Protein AF-A0A4Q3WHP5-F1 (afdb_monomer)

Secondary structure (DSSP, 8-state):
----TT----HHHHTT--SS--S-EEEEETTEEEEEEEPPP-TT-----EEEEEE-TT--EEETTS-BSHHHHHHHHHHHHHHHHHHHHHHHT--SHHHHHHHHHHHHHHHHHHHHHHHHHHHHHHH-TT-HHHHHHHHHHHHHHHHHHTT-

Structure (mmCIF, N/CA/C/O backbone):
data_AF-A0A4Q3WHP5-F1
#
_entry.id   AF-A0A4Q3WHP5-F1
#
loop_
_atom_site.group_PDB
_atom_site.id
_atom_site.type_symbol
_atom_site.label_atom_id
_atom_site.label_alt_id
_atom_site.label_comp_id
_atom_site.label_asym_id
_atom_site.label_entity_id
_atom_site.label_seq_id
_atom_site.pdbx_PDB_ins_code
_atom_site.Cartn_x
_atom_site.Cartn_y
_atom_site.Cartn_z
_atom_site.occupancy
_atom_site.B_iso_or_equiv
_atom_site.auth_seq_id
_atom_site.auth_comp_id
_atom_site.auth_asym_id
_atom_site.auth_atom_id
_atom_site.pdbx_PDB_model_num
ATOM 1 N N . MET A 1 1 ? -9.208 -4.797 -15.046 1.00 76.00 1 MET A N 1
ATOM 2 C CA . MET A 1 1 ? -8.782 -3.53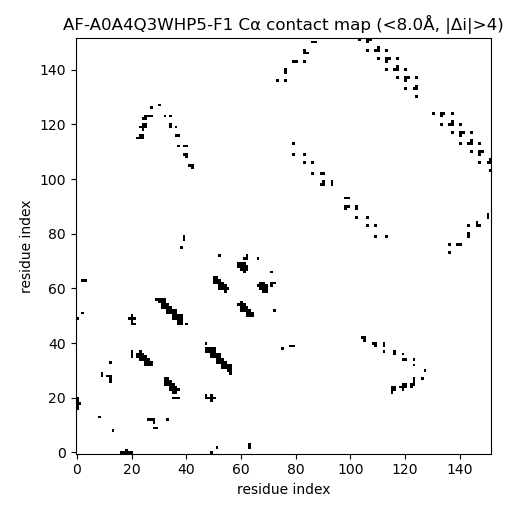1 -14.431 1.00 76.00 1 MET A CA 1
ATOM 3 C C . MET A 1 1 ? -8.509 -2.553 -15.555 1.00 76.00 1 MET A C 1
ATOM 5 O O . MET A 1 1 ? -8.009 -2.998 -16.579 1.00 76.00 1 MET A O 1
ATOM 9 N N . LYS A 1 2 ? -8.849 -1.268 -15.420 1.00 77.56 2 LYS A N 1
ATOM 10 C CA . LYS A 1 2 ? -8.539 -0.283 -16.467 1.00 77.56 2 LYS A CA 1
ATOM 11 C C . LYS A 1 2 ? -7.130 0.270 -16.242 1.00 77.56 2 LYS A C 1
ATOM 13 O O . LYS A 1 2 ? -6.899 0.941 -15.242 1.00 77.56 2 LYS A O 1
ATOM 18 N N . ILE A 1 3 ? -6.210 -0.048 -17.148 1.00 88.19 3 ILE A N 1
ATOM 19 C CA . ILE A 1 3 ? -4.894 0.594 -17.243 1.00 88.19 3 ILE A CA 1
ATOM 20 C C . ILE A 1 3 ? -5.028 1.822 -18.159 1.00 88.19 3 ILE A C 1
ATOM 22 O O . ILE A 1 3 ? -5.815 1.764 -19.110 1.00 88.19 3 ILE A O 1
ATOM 26 N N . PRO A 1 4 ? -4.321 2.936 -17.895 1.00 89.94 4 PRO A N 1
ATOM 27 C CA . PRO A 1 4 ? -4.348 4.092 -18.785 1.00 89.94 4 PRO A CA 1
ATOM 28 C C . PRO A 1 4 ? -3.928 3.734 -20.226 1.00 89.94 4 PRO A C 1
ATOM 30 O O . PRO A 1 4 ? -2.942 3.021 -20.404 1.00 89.94 4 PRO A O 1
ATOM 33 N N . PRO A 1 5 ? -4.612 4.257 -21.265 1.00 83.56 5 PRO A N 1
ATOM 34 C CA . PRO A 1 5 ? -4.389 3.873 -22.667 1.00 83.56 5 PRO A CA 1
ATOM 35 C C . PRO A 1 5 ? -3.016 4.268 -23.244 1.00 83.56 5 PRO A C 1
ATOM 37 O O . PRO A 1 5 ? -2.701 3.876 -24.358 1.00 83.56 5 PRO A O 1
ATOM 40 N N . GLY A 1 6 ? -2.200 5.029 -22.506 1.00 86.19 6 GLY A N 1
ATOM 41 C CA . GLY A 1 6 ? -0.834 5.407 -22.893 1.00 86.19 6 GLY A CA 1
ATOM 42 C C . GLY A 1 6 ? 0.271 4.609 -22.195 1.00 86.19 6 GLY A C 1
ATOM 43 O O . GLY A 1 6 ? 1.434 4.998 -22.266 1.00 86.19 6 GLY A O 1
ATOM 44 N N . TRP A 1 7 ? -0.066 3.553 -21.449 1.00 92.00 7 TRP A N 1
ATOM 45 C CA . TRP A 1 7 ? 0.941 2.700 -20.818 1.00 92.00 7 TRP A CA 1
ATOM 46 C C . TRP A 1 7 ? 1.378 1.592 -21.774 1.00 92.00 7 TRP A C 1
ATOM 48 O O . TRP A 1 7 ? 0.619 0.660 -22.032 1.00 92.00 7 TRP A O 1
ATOM 58 N N . ASP A 1 8 ? 2.613 1.693 -22.260 1.00 90.44 8 ASP A N 1
ATOM 59 C CA . ASP A 1 8 ? 3.250 0.679 -23.101 1.00 90.44 8 ASP A CA 1
ATOM 60 C C . ASP A 1 8 ? 3.836 -0.450 -22.239 1.00 90.44 8 ASP A C 1
ATOM 62 O O . ASP A 1 8 ? 5.029 -0.502 -21.944 1.00 90.44 8 ASP A O 1
ATOM 66 N N . LEU A 1 9 ? 2.946 -1.294 -21.712 1.00 91.94 9 LEU A N 1
ATOM 67 C CA . LEU A 1 9 ? 3.324 -2.372 -20.803 1.00 91.94 9 LEU A CA 1
ATOM 68 C C . LEU A 1 9 ? 3.952 -3.555 -21.559 1.00 91.94 9 LEU A C 1
ATOM 70 O O . LEU A 1 9 ? 3.393 -3.986 -22.571 1.00 91.94 9 LEU A O 1
ATOM 74 N N . PRO A 1 10 ? 5.004 -4.190 -21.006 1.00 92.69 10 PRO A N 1
ATOM 75 C CA . PRO A 1 10 ? 5.510 -5.466 -21.498 1.00 92.69 10 PRO A CA 1
ATOM 76 C C . PRO A 1 10 ? 4.403 -6.508 -21.705 1.00 92.69 10 PRO A C 1
ATOM 78 O O . PRO A 1 10 ? 3.482 -6.646 -20.890 1.00 92.69 10 PRO A O 1
ATOM 81 N N . VAL A 1 11 ? 4.531 -7.324 -22.757 1.00 90.38 11 VAL A N 1
ATOM 82 C CA . VAL A 1 11 ? 3.572 -8.400 -23.091 1.00 90.38 11 VAL A CA 1
ATOM 83 C C . VAL A 1 11 ? 3.378 -9.374 -21.916 1.00 90.38 11 VAL A C 1
ATOM 85 O O . VAL A 1 11 ? 2.271 -9.867 -21.667 1.00 90.38 11 VAL A O 1
ATOM 88 N N . ALA A 1 12 ? 4.438 -9.598 -21.134 1.00 92.19 12 ALA A N 1
ATOM 89 C CA . ALA A 1 12 ? 4.410 -10.405 -19.916 1.00 92.19 12 ALA A CA 1
ATOM 90 C C . ALA A 1 12 ? 3.442 -9.863 -18.842 1.00 92.19 12 ALA A C 1
ATOM 92 O O . ALA A 1 12 ? 2.882 -10.640 -18.069 1.00 92.19 12 ALA A O 1
ATOM 93 N N . PHE A 1 13 ? 3.204 -8.548 -18.796 1.00 93.00 13 PHE A N 1
ATOM 94 C CA . PHE A 1 13 ? 2.202 -7.943 -17.917 1.00 93.00 13 PHE A CA 1
ATOM 95 C C . PHE A 1 13 ? 0.813 -8.017 -18.536 1.00 93.00 13 PHE A C 1
ATOM 97 O O . PHE A 1 13 ? -0.125 -8.457 -17.871 1.00 93.00 13 PHE A O 1
ATOM 104 N N . ALA A 1 14 ? 0.682 -7.633 -19.810 1.00 87.50 14 ALA A N 1
ATOM 105 C CA . ALA A 1 14 ? -0.601 -7.585 -20.509 1.00 87.50 14 ALA A CA 1
ATOM 106 C C . ALA A 1 14 ? -1.329 -8.941 -20.483 1.00 87.50 14 ALA A C 1
ATOM 108 O O . ALA A 1 14 ? -2.514 -8.998 -20.164 1.00 87.50 14 ALA A O 1
ATOM 109 N N . SER A 1 15 ? -0.600 -10.040 -20.703 1.00 87.38 15 SER A N 1
ATOM 110 C CA . SER A 1 15 ? -1.131 -11.415 -20.651 1.00 87.38 15 SER A CA 1
ATOM 111 C C . SER A 1 15 ? -1.652 -11.845 -19.270 1.00 87.38 15 SER A C 1
ATOM 113 O O . SER A 1 15 ? -2.428 -12.794 -19.168 1.00 87.38 15 SER A O 1
ATOM 115 N N . ARG A 1 16 ? -1.258 -11.146 -18.198 1.00 89.00 16 ARG A N 1
ATOM 116 C CA . ARG A 1 16 ? -1.632 -11.438 -16.803 1.00 89.00 16 ARG A CA 1
ATOM 117 C C . ARG A 1 16 ? -2.637 -10.437 -16.230 1.00 89.00 16 ARG A C 1
ATOM 119 O O . ARG A 1 16 ? -3.042 -10.571 -15.069 1.00 89.00 16 ARG A O 1
ATOM 126 N N . LEU A 1 17 ? -3.028 -9.417 -16.995 1.00 88.94 17 LEU A N 1
ATOM 127 C CA . LEU A 1 17 ? -4.048 -8.453 -16.595 1.00 88.94 17 LEU A CA 1
ATOM 128 C C . LEU A 1 17 ? -5.443 -8.994 -16.930 1.00 88.94 17 LEU A C 1
ATOM 130 O O . LEU A 1 17 ? -5.746 -9.339 -18.065 1.00 88.94 17 LEU A O 1
ATOM 134 N N . GLY A 1 18 ? -6.305 -9.066 -15.914 1.00 83.69 18 GLY A N 1
ATOM 135 C CA . GLY A 1 18 ? -7.683 -9.541 -16.050 1.00 83.69 18 GLY A CA 1
ATOM 136 C C . GLY A 1 18 ? -8.711 -8.410 -16.140 1.00 83.69 18 GLY A C 1
ATOM 137 O O . GLY A 1 18 ? -8.389 -7.220 -16.080 1.00 83.69 18 GLY A O 1
ATOM 138 N N . GLN A 1 19 ? -9.995 -8.780 -16.199 1.00 82.88 19 GLN A N 1
ATOM 139 C CA . GLN A 1 19 ? -11.112 -7.824 -16.237 1.00 82.88 19 GLN A CA 1
ATOM 140 C C . GLN A 1 19 ? -11.291 -7.037 -14.924 1.00 82.88 19 GLN A C 1
ATOM 142 O O . GLN A 1 19 ? -11.705 -5.878 -14.958 1.00 82.88 19 GLN A O 1
ATOM 147 N N . SER A 1 20 ? -10.852 -7.576 -13.781 1.00 85.62 20 SER A N 1
ATOM 148 C CA . SER A 1 20 ? -10.807 -6.895 -12.473 1.00 85.62 20 SER A CA 1
ATOM 149 C C . SER A 1 20 ? -9.362 -6.694 -11.987 1.00 85.62 20 SER A C 1
ATOM 151 O O . SER A 1 20 ? -8.422 -7.077 -12.683 1.00 85.62 20 SER A O 1
ATOM 153 N N . ALA A 1 21 ? -9.162 -6.031 -10.842 1.00 85.19 21 ALA A N 1
ATOM 154 C CA . ALA A 1 21 ? -7.830 -5.874 -10.238 1.00 85.19 21 ALA A CA 1
ATOM 155 C C . ALA A 1 21 ? -7.249 -7.218 -9.751 1.00 85.19 21 ALA A C 1
ATOM 157 O O . ALA A 1 21 ? -6.046 -7.466 -9.839 1.00 85.19 21 ALA A O 1
ATOM 158 N N . GLY A 1 22 ? -8.116 -8.132 -9.303 1.00 90.50 22 GLY A N 1
ATOM 159 C CA . GLY A 1 22 ? -7.702 -9.400 -8.706 1.00 90.50 22 GLY A CA 1
ATOM 160 C C . GLY A 1 22 ? -7.018 -9.192 -7.353 1.00 90.50 22 GLY A C 1
ATOM 161 O O . GLY A 1 22 ? -7.428 -8.336 -6.569 1.00 90.50 22 GLY A O 1
ATOM 162 N N . LEU A 1 23 ? -6.003 -10.005 -7.062 1.00 93.00 23 LEU A N 1
ATOM 163 C CA . LEU A 1 23 ? -5.172 -9.872 -5.862 1.00 93.00 23 LEU A CA 1
ATOM 164 C C . LEU A 1 23 ? -4.156 -8.738 -6.012 1.00 93.00 23 LEU A C 1
ATOM 166 O O . LEU A 1 23 ? -3.717 -8.458 -7.135 1.00 93.00 23 LEU A O 1
ATOM 170 N N . GLN A 1 24 ? -3.766 -8.151 -4.876 1.00 96.81 24 GLN A N 1
ATOM 171 C CA . GLN A 1 24 ? -2.601 -7.274 -4.842 1.00 96.81 24 GLN A CA 1
ATOM 172 C C . GLN A 1 24 ? -1.358 -8.093 -5.183 1.00 96.81 24 GLN A C 1
ATOM 174 O O . GLN A 1 24 ? -1.208 -9.209 -4.686 1.00 96.81 24 GLN A O 1
ATOM 179 N N . ARG A 1 25 ? -0.520 -7.594 -6.089 1.00 97.19 25 ARG A N 1
ATOM 180 C CA . ARG A 1 25 ? 0.639 -8.342 -6.590 1.00 97.19 25 ARG A CA 1
ATOM 181 C C . ARG A 1 25 ? 1.670 -7.444 -7.251 1.00 97.19 25 ARG A C 1
ATOM 183 O O . ARG A 1 25 ? 1.323 -6.401 -7.803 1.00 97.19 25 ARG A O 1
ATOM 190 N N . ALA A 1 26 ? 2.902 -7.935 -7.277 1.00 98.00 26 ALA A N 1
ATOM 191 C CA . ALA A 1 26 ? 3.974 -7.437 -8.122 1.00 98.00 26 ALA A CA 1
ATOM 192 C C . ALA A 1 26 ? 4.134 -8.316 -9.368 1.00 98.00 26 ALA A C 1
ATOM 194 O O . ALA A 1 26 ? 3.958 -9.536 -9.326 1.00 98.00 26 ALA A O 1
ATOM 195 N N . MET A 1 27 ? 4.462 -7.691 -10.493 1.00 97.31 27 MET A N 1
ATOM 196 C CA . MET A 1 27 ? 4.868 -8.361 -11.723 1.00 97.31 27 MET A CA 1
ATOM 197 C C . MET A 1 27 ? 6.133 -7.681 -12.229 1.00 97.31 27 MET A C 1
ATOM 199 O O . MET A 1 27 ? 6.137 -6.468 -12.405 1.00 97.31 27 MET A O 1
ATOM 203 N N . VAL A 1 28 ? 7.187 -8.458 -12.463 1.00 97.12 28 VAL A N 1
ATOM 204 C CA . VAL A 1 28 ? 8.474 -7.961 -12.962 1.00 97.12 28 VAL A CA 1
ATOM 205 C C . VAL A 1 28 ? 8.774 -8.609 -14.305 1.00 97.12 28 VAL A C 1
ATOM 207 O O . VAL A 1 28 ? 8.559 -9.810 -14.473 1.00 97.12 28 VAL A O 1
ATOM 210 N N . ALA A 1 29 ? 9.199 -7.798 -15.266 1.00 96.00 29 ALA A N 1
ATOM 211 C CA . ALA A 1 29 ? 9.617 -8.218 -16.599 1.00 96.00 29 ALA A CA 1
ATOM 212 C C . ALA A 1 29 ? 10.516 -7.129 -17.191 1.00 96.00 29 ALA A C 1
ATOM 214 O O . ALA A 1 29 ? 10.219 -5.950 -17.022 1.00 96.00 29 ALA A O 1
ATOM 215 N N . ASP A 1 30 ? 11.601 -7.519 -17.861 1.00 92.88 30 ASP A N 1
ATOM 216 C CA . ASP A 1 30 ? 12.487 -6.606 -18.601 1.00 92.88 30 ASP A CA 1
ATOM 217 C C . ASP A 1 30 ? 12.988 -5.400 -17.774 1.00 92.88 30 ASP A C 1
ATOM 219 O O . ASP A 1 30 ? 13.038 -4.273 -18.255 1.00 92.88 30 ASP A O 1
ATOM 223 N N . GLY A 1 31 ? 13.303 -5.612 -16.488 1.00 92.69 31 GLY A N 1
ATOM 224 C CA . GLY A 1 31 ? 13.738 -4.549 -15.563 1.00 92.69 31 GLY A CA 1
ATOM 225 C C . GLY A 1 31 ? 12.628 -3.588 -15.106 1.00 92.69 31 GLY A C 1
ATOM 226 O O . GLY A 1 31 ? 12.872 -2.697 -14.293 1.00 92.69 31 GLY A O 1
ATOM 227 N N . GLN A 1 32 ? 11.401 -3.785 -15.587 1.00 96.94 32 GLN A N 1
ATOM 228 C CA . GLN A 1 32 ? 10.216 -3.022 -15.216 1.00 96.94 32 GLN A CA 1
ATOM 229 C C . GLN A 1 32 ? 9.433 -3.728 -14.108 1.00 96.94 32 GLN A C 1
ATOM 231 O O . G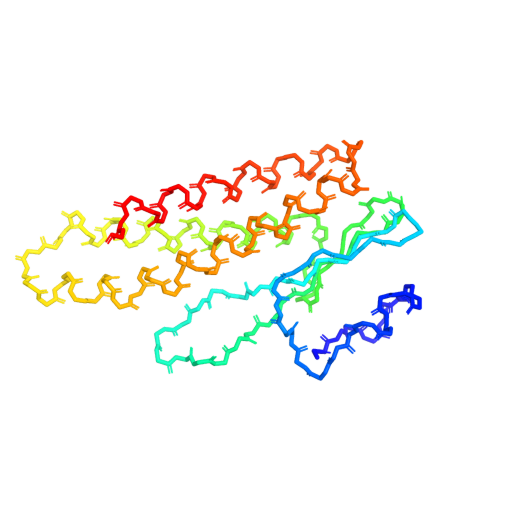LN A 1 32 ? 9.485 -4.952 -13.962 1.00 96.94 32 GLN A O 1
ATOM 236 N N . LEU A 1 33 ? 8.641 -2.962 -13.359 1.00 97.69 33 LEU A N 1
ATOM 237 C CA . LEU A 1 33 ? 7.775 -3.472 -12.296 1.00 97.69 33 LEU A CA 1
ATOM 238 C C . LEU A 1 33 ? 6.370 -2.896 -12.432 1.00 97.69 33 LEU A C 1
ATOM 240 O O . LEU A 1 33 ? 6.190 -1.684 -12.431 1.00 97.69 33 LEU A O 1
ATOM 244 N N . LEU A 1 34 ? 5.364 -3.763 -12.457 1.00 97.38 34 LEU A N 1
ATOM 245 C CA . LEU A 1 34 ? 3.960 -3.393 -12.334 1.00 97.38 34 LEU A CA 1
ATOM 246 C C . LEU A 1 34 ? 3.402 -3.901 -11.002 1.00 97.38 34 LEU A C 1
ATOM 248 O O . LEU A 1 34 ? 3.275 -5.106 -10.779 1.00 97.38 34 LEU A O 1
ATOM 252 N N . LEU A 1 35 ? 3.031 -2.970 -10.130 1.00 97.69 35 LEU A N 1
ATOM 253 C CA . LEU A 1 35 ? 2.280 -3.226 -8.909 1.00 97.69 35 LEU A CA 1
ATOM 254 C C . LEU A 1 35 ? 0.792 -3.046 -9.183 1.00 97.69 35 LEU A C 1
ATOM 256 O O . LEU A 1 35 ? 0.370 -2.011 -9.697 1.00 97.69 35 LEU A O 1
ATOM 260 N N . ILE A 1 36 ? -0.006 -4.028 -8.785 1.00 96.94 36 ILE A N 1
ATOM 261 C CA . ILE A 1 36 ? -1.455 -3.899 -8.660 1.00 96.94 36 ILE A CA 1
ATOM 262 C C . ILE A 1 36 ? -1.761 -3.898 -7.171 1.00 96.94 36 ILE A C 1
ATOM 264 O O . ILE A 1 36 ? -1.530 -4.906 -6.513 1.00 96.94 36 ILE A O 1
ATOM 268 N N . LEU A 1 37 ? -2.259 -2.783 -6.648 1.00 97.31 37 LEU A N 1
ATOM 269 C CA . LEU A 1 37 ? -2.595 -2.587 -5.236 1.00 97.31 37 LEU A CA 1
ATOM 270 C C . LEU A 1 37 ? -4.089 -2.279 -5.095 1.00 97.31 37 LEU A C 1
ATOM 272 O O . LEU A 1 37 ? -4.764 -2.006 -6.089 1.00 97.31 37 LEU A O 1
ATOM 276 N N . HIS A 1 38 ? -4.640 -2.351 -3.888 1.00 96.19 38 HIS A N 1
ATOM 277 C CA . HIS A 1 38 ? -6.040 -2.022 -3.614 1.00 96.19 38 HIS A CA 1
ATOM 278 C C . HIS A 1 38 ? -6.142 -0.661 -2.938 1.00 96.19 38 HIS A C 1
ATOM 280 O O . HIS A 1 38 ? -5.334 -0.326 -2.078 1.00 96.19 38 HIS A O 1
ATOM 286 N N . LYS A 1 39 ? -7.168 0.119 -3.286 1.00 95.06 39 LYS A N 1
ATOM 287 C CA . LYS A 1 39 ? -7.601 1.245 -2.450 1.00 95.06 39 LYS A CA 1
ATOM 288 C C . LYS A 1 39 ? -8.046 0.733 -1.079 1.00 95.06 39 LYS A C 1
ATOM 290 O O . LYS A 1 39 ? -8.356 -0.451 -0.932 1.00 95.06 39 LYS A O 1
ATOM 295 N N . LEU A 1 40 ? -8.120 1.650 -0.115 1.00 94.94 40 LEU A N 1
ATOM 296 C CA . LEU A 1 40 ? -8.660 1.357 1.207 1.00 94.94 40 LEU A CA 1
ATOM 297 C C . LEU A 1 40 ? -10.013 0.643 1.090 1.00 94.94 40 LEU A C 1
ATOM 299 O O . LEU A 1 40 ? -10.868 1.090 0.314 1.00 94.94 40 LEU A O 1
ATOM 303 N N . PRO A 1 41 ? -10.220 -0.447 1.844 1.00 92.75 41 PRO A N 1
ATOM 304 C CA . PRO A 1 41 ? -11.536 -1.045 1.943 1.00 92.75 41 PRO A CA 1
ATOM 305 C C . PRO A 1 41 ? -12.498 -0.043 2.584 1.00 92.75 41 PRO A C 1
ATOM 307 O O . PRO A 1 41 ? -12.126 0.704 3.488 1.00 92.75 41 PRO A O 1
ATOM 310 N N . GLN A 1 42 ? -13.740 -0.034 2.114 1.00 85.75 42 GLN A N 1
ATOM 311 C CA . GLN A 1 42 ? -14.804 0.787 2.683 1.00 85.75 42 GLN A CA 1
ATOM 312 C C . GLN A 1 42 ? -15.821 -0.116 3.374 1.00 85.75 42 GLN A C 1
ATOM 314 O O . GLN A 1 42 ? -16.135 -1.202 2.876 1.00 85.75 42 GLN A O 1
ATOM 319 N N . ALA A 1 43 ? -16.354 0.339 4.507 1.00 80.12 43 ALA A N 1
ATOM 320 C CA . ALA A 1 43 ? -17.413 -0.366 5.217 1.00 80.12 43 ALA A CA 1
ATOM 321 C C . ALA A 1 43 ? -18.603 -0.641 4.281 1.00 80.12 43 ALA A C 1
ATOM 323 O O . ALA A 1 43 ? -19.054 0.240 3.550 1.00 80.12 43 ALA A O 1
ATOM 324 N N . GLY A 1 44 ? -19.089 -1.883 4.274 1.00 77.81 44 GLY A N 1
ATOM 325 C CA . GLY A 1 44 ? -20.208 -2.306 3.425 1.00 77.81 44 GLY A CA 1
ATOM 326 C C . GLY A 1 44 ? -19.889 -2.457 1.930 1.00 77.81 44 GLY A C 1
ATOM 327 O O . GLY A 1 44 ? -20.750 -2.914 1.179 1.00 77.81 44 GLY A O 1
ATOM 328 N N . VAL A 1 45 ? -18.669 -2.143 1.477 1.00 83.25 45 VAL A N 1
ATOM 329 C CA . VAL A 1 45 ? -18.256 -2.299 0.074 1.00 83.25 45 VAL A CA 1
AT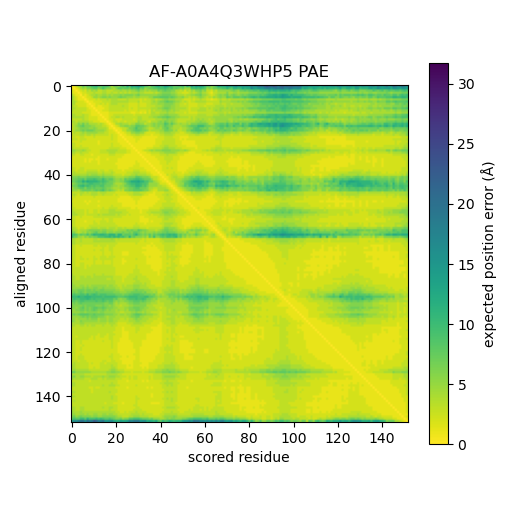OM 330 C C . VAL A 1 45 ? -17.423 -3.568 -0.085 1.00 83.25 45 VAL A C 1
ATOM 332 O O . VAL A 1 45 ? -16.313 -3.686 0.427 1.00 83.25 45 VAL A O 1
ATOM 335 N N . THR A 1 46 ? -17.945 -4.535 -0.841 1.00 76.25 46 THR A N 1
ATOM 336 C CA . THR A 1 46 ? -17.254 -5.808 -1.121 1.00 76.25 46 THR A CA 1
ATOM 337 C C . THR A 1 46 ? -16.345 -5.739 -2.350 1.00 76.25 46 THR A C 1
ATOM 339 O O . THR A 1 46 ? -15.454 -6.577 -2.524 1.00 76.25 46 THR A O 1
ATOM 342 N N . ALA A 1 47 ? -16.565 -4.748 -3.217 1.00 81.88 47 ALA A N 1
ATOM 343 C CA . ALA A 1 47 ? -15.798 -4.562 -4.435 1.00 81.88 47 ALA A CA 1
ATOM 344 C C . ALA A 1 47 ? -14.378 -4.074 -4.122 1.00 81.88 47 ALA A C 1
ATOM 346 O O . ALA A 1 47 ? -14.172 -3.096 -3.408 1.00 81.88 47 ALA A O 1
ATOM 347 N N . ARG A 1 48 ? -13.383 -4.747 -4.705 1.00 84.69 48 ARG A N 1
ATOM 348 C CA . ARG A 1 48 ? -11.974 -4.353 -4.602 1.00 84.69 48 ARG A CA 1
ATOM 349 C C . ARG A 1 48 ? -11.639 -3.382 -5.721 1.00 84.69 48 ARG A C 1
ATOM 351 O O . ARG A 1 48 ? -11.584 -3.773 -6.890 1.00 84.69 48 ARG A O 1
ATOM 358 N N . GLU A 1 49 ? -11.380 -2.134 -5.367 1.00 91.00 49 GLU A N 1
ATOM 359 C CA . GLU A 1 49 ? -10.884 -1.142 -6.314 1.00 91.00 49 GLU A CA 1
ATOM 360 C C . GLU A 1 49 ? -9.362 -1.205 -6.407 1.00 91.00 49 GLU A C 1
ATOM 362 O O . GLU A 1 49 ? -8.660 -0.986 -5.424 1.00 91.00 49 GLU A O 1
ATOM 367 N N . GLY A 1 50 ? -8.846 -1.507 -7.599 1.00 93.12 50 GLY A N 1
ATOM 368 C CA . GLY A 1 50 ? -7.408 -1.559 -7.840 1.00 93.12 50 GLY A CA 1
ATOM 369 C C . GLY A 1 50 ? -6.812 -0.212 -8.236 1.00 93.12 50 GLY A C 1
ATOM 370 O O . GLY A 1 50 ? -7.440 0.562 -8.959 1.00 93.12 50 GLY A O 1
ATOM 371 N N . VAL A 1 51 ? -5.559 0.005 -7.854 1.00 94.94 51 VAL A N 1
ATOM 372 C CA . VAL A 1 51 ? -4.672 1.056 -8.361 1.00 94.94 51 VAL A CA 1
ATOM 373 C C . VAL A 1 51 ? -3.409 0.389 -8.890 1.00 94.94 51 VAL A C 1
ATOM 375 O O . VAL A 1 51 ? -2.868 -0.506 -8.245 1.00 94.94 51 VAL A O 1
ATOM 378 N N . ALA A 1 52 ? -2.964 0.781 -10.082 1.00 95.94 52 ALA A N 1
ATOM 379 C CA . ALA A 1 52 ? -1.722 0.280 -10.653 1.00 95.94 52 ALA A CA 1
ATOM 380 C C . ALA A 1 52 ? -0.605 1.313 -10.506 1.00 95.94 52 ALA A C 1
ATOM 382 O O . ALA A 1 52 ? -0.824 2.502 -10.752 1.00 95.94 52 ALA A O 1
ATOM 383 N N . PHE A 1 53 ? 0.589 0.838 -10.164 1.00 97.25 53 PHE A N 1
ATOM 384 C CA . PHE A 1 53 ? 1.822 1.614 -10.180 1.00 97.25 53 PHE A CA 1
ATOM 385 C C . PHE A 1 53 ? 2.835 0.903 -11.062 1.00 97.25 53 PHE A C 1
ATOM 387 O O . PHE A 1 53 ? 3.081 -0.287 -10.884 1.00 97.25 53 PHE A O 1
ATOM 394 N N . TRP A 1 54 ? 3.400 1.617 -12.023 1.00 96.81 54 TRP A N 1
ATOM 395 C CA . TRP A 1 54 ? 4.343 1.066 -12.982 1.00 96.81 54 TRP A CA 1
ATOM 396 C C . TRP A 1 54 ? 5.667 1.800 -12.874 1.00 96.81 54 TRP A C 1
ATOM 398 O O . TRP A 1 54 ? 5.716 3.017 -13.044 1.00 96.81 54 TRP A O 1
ATOM 408 N N . ARG A 1 55 ? 6.722 1.051 -12.575 1.00 96.94 55 ARG A N 1
ATOM 409 C CA . ARG A 1 55 ? 8.104 1.500 -12.637 1.00 96.94 55 ARG A CA 1
ATOM 410 C C . ARG A 1 55 ? 8.701 1.045 -13.963 1.00 96.94 55 ARG A C 1
ATOM 412 O O . ARG A 1 55 ? 8.717 -0.156 -14.247 1.00 96.94 55 ARG A O 1
ATOM 419 N N . LEU A 1 56 ? 9.196 1.993 -14.744 1.00 95.62 56 LEU A N 1
ATOM 420 C CA . LEU A 1 56 ? 9.942 1.726 -15.968 1.00 95.62 56 LEU A CA 1
ATOM 421 C C . LEU A 1 56 ? 11.345 1.196 -15.631 1.00 95.62 56 LEU A C 1
ATOM 423 O O . LEU A 1 56 ? 11.816 1.291 -14.494 1.00 95.62 56 LEU A O 1
ATOM 427 N N . ASP A 1 57 ? 12.030 0.660 -16.631 1.00 94.44 57 ASP A N 1
ATOM 428 C CA . ASP A 1 57 ? 13.436 0.249 -16.550 1.00 94.44 57 ASP A CA 1
ATOM 429 C C . ASP A 1 57 ? 14.362 1.433 -16.214 1.00 94.44 57 ASP A C 1
ATOM 431 O O . ASP A 1 57 ? 15.323 1.283 -15.462 1.00 94.44 57 ASP A O 1
ATOM 435 N N . THR A 1 58 ? 13.993 2.638 -16.655 1.00 94.31 58 THR A N 1
ATOM 436 C CA . THR A 1 58 ? 14.632 3.915 -16.299 1.00 94.31 58 THR A CA 1
ATOM 437 C C . THR A 1 58 ? 14.475 4.305 -14.825 1.00 94.31 58 THR A C 1
ATOM 439 O O . THR A 1 58 ? 15.149 5.222 -14.360 1.00 94.31 58 THR A O 1
ATOM 442 N N . GLY A 1 59 ? 13.575 3.649 -14.084 1.00 93.88 59 GLY A N 1
ATOM 443 C CA . GLY A 1 59 ? 13.214 4.001 -12.709 1.00 93.88 59 GLY A CA 1
ATOM 444 C C . GLY A 1 59 ? 12.116 5.056 -12.574 1.00 93.88 59 GLY A C 1
ATOM 445 O O . GLY A 1 59 ? 11.716 5.377 -11.456 1.00 93.88 59 GLY A O 1
ATOM 446 N N . GLU A 1 60 ? 11.580 5.569 -13.684 1.00 95.25 60 GLU A N 1
ATOM 447 C CA . GLU A 1 60 ? 10.405 6.442 -13.656 1.00 95.25 60 GLU A CA 1
ATOM 448 C C . GLU A 1 60 ? 9.179 5.681 -13.130 1.00 95.25 60 GLU A C 1
ATOM 450 O O . GLU A 1 60 ? 8.895 4.566 -13.564 1.00 95.25 60 GLU A O 1
ATOM 455 N N . TRP A 1 61 ? 8.421 6.307 -12.228 1.00 96.25 61 TRP A N 1
ATOM 456 C CA . TRP A 1 61 ? 7.183 5.761 -11.675 1.00 96.25 61 TRP A CA 1
ATOM 457 C C . TRP A 1 61 ? 5.946 6.449 -12.257 1.00 96.25 61 TRP A C 1
ATOM 459 O O . TRP A 1 61 ? 5.864 7.677 -12.326 1.00 96.25 61 TRP A O 1
ATOM 469 N N . ARG A 1 62 ? 4.933 5.650 -12.587 1.00 95.69 62 ARG A N 1
ATOM 470 C CA . ARG A 1 62 ? 3.620 6.089 -13.072 1.00 95.69 62 ARG A CA 1
ATOM 471 C C . ARG A 1 62 ? 2.517 5.482 -12.220 1.00 95.69 62 ARG A C 1
ATOM 473 O O . ARG A 1 62 ? 2.628 4.334 -11.799 1.00 95.69 62 ARG A O 1
ATOM 480 N N . ALA A 1 63 ? 1.428 6.217 -12.010 1.00 95.75 63 ALA A N 1
ATOM 481 C CA . ALA A 1 63 ? 0.248 5.718 -11.307 1.00 95.75 63 ALA A CA 1
ATOM 482 C C . ALA A 1 63 ? -1.004 5.782 -12.189 1.00 95.75 63 ALA A C 1
ATOM 484 O O . ALA A 1 63 ? -1.218 6.743 -12.930 1.00 95.75 63 ALA A O 1
ATOM 485 N N . SER A 1 64 ? -1.880 4.781 -12.083 1.00 93.75 64 SER A N 1
ATOM 486 C CA . SER A 1 64 ? -3.138 4.745 -12.843 1.00 93.75 64 SER A CA 1
ATOM 487 C C . SER A 1 64 ? -4.146 5.811 -12.405 1.00 93.75 64 SER A C 1
ATOM 489 O O . SER A 1 64 ? -5.156 6.007 -13.072 1.00 93.75 64 SER A O 1
ATOM 491 N N . THR A 1 65 ? -3.894 6.486 -11.282 1.00 89.69 65 THR A N 1
ATOM 492 C CA . THR A 1 65 ? -4.674 7.634 -10.797 1.00 89.69 65 THR A CA 1
ATOM 493 C C . THR A 1 65 ? -4.370 8.931 -11.548 1.00 89.69 65 THR A C 1
ATOM 495 O O . THR A 1 65 ? -5.056 9.921 -11.324 1.00 89.69 65 THR A O 1
ATOM 498 N N . GLY A 1 66 ? -3.343 8.951 -12.407 1.00 84.94 66 GLY A N 1
ATOM 499 C CA . GLY A 1 66 ? -2.845 10.167 -13.059 1.00 84.94 66 GLY A CA 1
ATOM 500 C C . GLY A 1 66 ? -1.868 10.975 -12.198 1.00 84.94 66 GLY A C 1
ATOM 501 O O . GLY A 1 66 ? -1.266 11.922 -12.693 1.00 84.94 66 GLY A O 1
ATOM 502 N N . ALA A 1 67 ? -1.668 10.590 -10.933 1.00 87.56 67 ALA A N 1
ATOM 503 C CA . ALA A 1 67 ? -0.606 11.143 -10.103 1.00 87.56 67 ALA A CA 1
ATOM 504 C C . ALA A 1 67 ? 0.776 10.694 -10.615 1.00 87.56 67 ALA A C 1
ATOM 506 O O . ALA A 1 67 ? 0.928 9.614 -11.192 1.00 87.56 67 ALA A O 1
ATOM 507 N N . ILE A 1 68 ? 1.784 11.542 -10.410 1.00 84.69 68 ILE A N 1
ATOM 508 C CA . ILE A 1 68 ? 3.102 11.397 -11.036 1.00 84.69 68 ILE A CA 1
ATOM 509 C C . ILE A 1 68 ? 4.125 10.888 -10.018 1.00 84.69 68 ILE A C 1
ATOM 511 O O . ILE A 1 68 ? 4.185 11.368 -8.884 1.00 84.69 68 ILE A O 1
ATOM 515 N N . GLY A 1 69 ? 4.972 9.956 -10.460 1.00 89.19 69 GLY A N 1
ATOM 516 C CA . GLY A 1 69 ? 6.166 9.544 -9.736 1.00 89.19 69 GLY A CA 1
ATOM 517 C C . GLY A 1 69 ? 5.909 8.662 -8.516 1.00 89.19 69 GLY A C 1
ATOM 518 O O . GLY A 1 69 ? 4.790 8.246 -8.211 1.00 89.19 69 GLY A O 1
ATOM 519 N N . LEU A 1 70 ? 6.997 8.405 -7.788 1.00 94.19 70 LEU A N 1
ATOM 520 C CA . LEU A 1 70 ? 7.014 7.607 -6.561 1.00 94.19 70 LEU A CA 1
ATOM 521 C C . LEU A 1 70 ? 6.138 8.221 -5.455 1.00 94.19 70 LEU A C 1
ATOM 523 O O . LEU A 1 70 ? 5.597 7.505 -4.615 1.00 94.19 70 LEU A O 1
ATOM 527 N N . THR A 1 71 ? 5.940 9.542 -5.481 1.00 94.44 71 THR A N 1
ATOM 528 C CA . THR A 1 71 ? 5.077 10.274 -4.544 1.00 94.44 71 THR A CA 1
ATOM 529 C C . THR A 1 71 ? 3.644 9.750 -4.548 1.00 94.44 71 THR A C 1
ATOM 531 O O . THR A 1 71 ? 3.023 9.680 -3.493 1.00 94.44 71 THR A O 1
ATOM 534 N N . ALA A 1 72 ? 3.121 9.327 -5.703 1.00 95.81 72 ALA A N 1
ATOM 535 C CA . ALA A 1 72 ? 1.783 8.749 -5.790 1.00 95.81 72 ALA A CA 1
ATOM 536 C C . ALA A 1 72 ? 1.666 7.433 -5.003 1.00 95.81 72 ALA A C 1
ATOM 538 O O . ALA A 1 72 ? 0.650 7.189 -4.353 1.00 95.81 72 ALA A O 1
ATOM 539 N N . LEU A 1 73 ? 2.706 6.595 -5.057 1.00 96.94 73 LEU A N 1
ATOM 540 C CA . LEU A 1 73 ? 2.761 5.334 -4.322 1.00 96.94 73 LEU A CA 1
ATOM 541 C C . LEU A 1 73 ? 2.943 5.584 -2.821 1.00 96.94 73 LEU A C 1
ATOM 543 O O . LEU A 1 73 ? 2.234 4.989 -2.020 1.00 96.94 73 LEU A O 1
ATOM 547 N N . ARG A 1 74 ? 3.799 6.534 -2.431 1.00 97.19 74 ARG A N 1
ATOM 548 C CA . ARG A 1 74 ? 3.936 6.943 -1.022 1.00 97.19 74 ARG A CA 1
ATOM 549 C C . ARG A 1 74 ? 2.628 7.480 -0.444 1.00 97.19 74 ARG A C 1
ATOM 551 O O . ARG A 1 74 ? 2.183 6.998 0.585 1.00 97.19 74 ARG A O 1
ATOM 558 N N . ALA A 1 75 ? 1.945 8.372 -1.162 1.00 97.06 75 ALA A N 1
ATOM 559 C CA . ALA A 1 75 ? 0.637 8.881 -0.747 1.00 97.06 75 ALA A CA 1
ATOM 560 C C . ALA A 1 75 ? -0.417 7.765 -0.609 1.00 97.06 75 ALA A C 1
ATOM 562 O O . ALA A 1 75 ? -1.338 7.861 0.203 1.00 97.06 75 ALA A O 1
ATOM 563 N N . HIS A 1 76 ? -0.290 6.695 -1.398 1.00 97.81 76 HIS A N 1
ATOM 564 C CA . HIS A 1 76 ? -1.135 5.518 -1.261 1.00 97.81 76 HIS A CA 1
ATOM 565 C C . HIS A 1 76 ? -0.847 4.760 0.043 1.00 97.81 76 HIS A C 1
ATOM 567 O O . HIS A 1 76 ? -1.795 4.455 0.763 1.00 97.81 76 HIS A O 1
ATOM 573 N N . LEU A 1 77 ? 0.419 4.525 0.396 1.00 98.12 77 LEU A N 1
ATOM 574 C CA . LEU A 1 77 ? 0.797 3.931 1.687 1.00 98.12 77 LEU A CA 1
ATOM 575 C C . LEU A 1 77 ? 0.372 4.828 2.861 1.00 98.12 77 LEU A C 1
ATOM 577 O O . LEU A 1 77 ? -0.245 4.342 3.806 1.00 98.12 77 LEU A O 1
ATOM 581 N N . ASP A 1 78 ? 0.569 6.143 2.750 1.00 98.06 78 ASP A N 1
ATOM 582 C CA . ASP A 1 78 ? 0.120 7.117 3.752 1.00 98.06 78 ASP A CA 1
ATOM 583 C C . ASP A 1 78 ? -1.390 7.042 3.996 1.00 98.06 78 ASP A C 1
ATOM 585 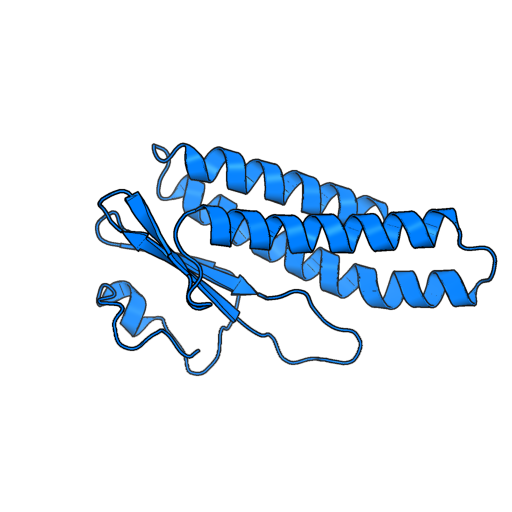O O . ASP A 1 78 ? -1.851 7.276 5.111 1.00 98.06 78 ASP A O 1
ATOM 589 N N . SER A 1 79 ? -2.188 6.721 2.970 1.00 97.88 79 SER A N 1
ATOM 590 C CA . SER A 1 79 ? -3.635 6.550 3.145 1.00 97.88 79 SER A CA 1
ATOM 591 C C . SER A 1 79 ? -3.975 5.347 4.029 1.00 97.88 79 SER A C 1
ATOM 593 O O . SER A 1 79 ? -4.882 5.439 4.852 1.00 97.88 79 SER A O 1
ATOM 595 N N . TYR A 1 80 ? -3.210 4.256 3.923 1.00 98.31 80 TYR A N 1
ATOM 596 C CA . TYR A 1 80 ? -3.321 3.104 4.820 1.00 98.31 80 TYR A CA 1
ATOM 597 C C . TYR A 1 80 ? -2.864 3.450 6.233 1.00 98.31 80 TYR A C 1
ATOM 599 O O . TYR A 1 80 ? -3.604 3.185 7.177 1.00 98.31 80 TYR A O 1
ATOM 607 N N . ALA A 1 81 ? -1.705 4.097 6.380 1.00 98.25 81 ALA A N 1
ATOM 608 C CA . ALA A 1 81 ? -1.199 4.517 7.685 1.00 98.25 81 ALA A CA 1
ATOM 609 C C . ALA A 1 81 ? -2.198 5.429 8.419 1.00 98.25 81 ALA A C 1
ATOM 611 O O . ALA A 1 81 ? -2.509 5.202 9.585 1.00 98.25 81 ALA A O 1
ATOM 612 N N . LYS A 1 82 ? -2.776 6.414 7.717 1.00 98.31 82 LYS A N 1
ATOM 613 C CA . LYS A 1 82 ? -3.811 7.301 8.270 1.00 98.31 82 LYS A CA 1
ATOM 614 C C . LYS A 1 82 ? -5.069 6.544 8.676 1.00 98.31 82 LYS A C 1
ATOM 616 O O . LYS A 1 82 ? -5.583 6.789 9.759 1.00 98.31 82 LYS A O 1
ATOM 621 N N . ALA A 1 83 ? -5.545 5.615 7.847 1.00 97.00 83 ALA A N 1
ATOM 622 C CA . ALA A 1 83 ? -6.729 4.821 8.170 1.00 97.00 83 ALA A CA 1
ATOM 623 C C . ALA A 1 83 ? -6.529 3.971 9.437 1.00 97.00 83 ALA A C 1
ATOM 625 O O . ALA A 1 83 ? -7.445 3.867 10.250 1.00 97.00 83 ALA A O 1
ATOM 626 N N . VAL A 1 84 ? -5.333 3.400 9.630 1.00 96.88 84 VAL A N 1
ATOM 627 C CA . VAL A 1 84 ? -4.989 2.669 10.859 1.00 96.88 84 VAL A CA 1
ATOM 628 C C . VAL A 1 84 ? -4.941 3.624 12.054 1.00 96.88 84 VAL A C 1
ATOM 630 O O . VAL A 1 84 ? -5.655 3.396 13.026 1.00 96.88 84 VAL A O 1
ATOM 633 N N . ALA A 1 85 ? -4.213 4.739 11.953 1.00 97.12 85 ALA A N 1
ATOM 634 C CA . ALA A 1 85 ? -4.106 5.729 13.031 1.00 97.12 85 ALA A CA 1
ATOM 635 C C . ALA A 1 85 ? -5.466 6.335 13.442 1.00 97.12 85 ALA A C 1
ATOM 637 O O . ALA A 1 85 ? -5.707 6.651 14.610 1.00 97.12 85 ALA A O 1
ATOM 638 N N . GLU A 1 86 ? -6.393 6.491 12.493 1.00 96.19 86 GLU A N 1
ATOM 639 C CA . GLU A 1 86 ? -7.768 6.912 12.774 1.00 96.19 86 GLU A CA 1
ATOM 640 C C . GLU A 1 86 ? -8.543 5.867 13.586 1.00 96.19 86 GLU A C 1
ATOM 642 O O . GLU A 1 86 ? -9.333 6.241 14.457 1.00 96.19 86 GLU A O 1
ATOM 647 N N . LEU A 1 87 ? -8.340 4.572 13.320 1.00 95.12 87 LEU A N 1
ATOM 648 C CA . LEU A 1 87 ? -8.929 3.496 14.119 1.00 95.12 87 LEU A CA 1
ATOM 649 C C . LEU A 1 87 ? -8.288 3.408 15.507 1.00 95.12 87 LEU A C 1
ATOM 651 O O . LEU A 1 87 ? -9.030 3.258 16.472 1.00 95.12 87 LEU A O 1
ATOM 655 N N . GLU A 1 88 ? -6.971 3.599 15.629 1.00 95.38 88 GLU A N 1
ATOM 656 C CA . GLU A 1 88 ? -6.279 3.687 16.929 1.00 95.38 88 GLU A CA 1
ATOM 657 C C . GLU A 1 88 ? -6.854 4.836 17.764 1.00 95.38 88 GLU A C 1
ATOM 659 O O . GLU A 1 88 ? -7.296 4.649 18.894 1.00 95.38 88 GLU A O 1
ATOM 664 N N . THR A 1 89 ? -6.991 6.017 17.157 1.00 96.06 89 THR A N 1
ATOM 665 C CA . THR A 1 89 ? -7.582 7.187 17.823 1.00 96.06 89 THR A CA 1
ATOM 666 C C . THR A 1 89 ? -9.024 6.934 18.277 1.00 96.06 89 THR A C 1
ATOM 668 O O . THR A 1 89 ? -9.455 7.470 19.300 1.00 96.06 89 THR A O 1
ATOM 671 N N . LYS A 1 90 ? -9.810 6.171 17.505 1.00 94.75 90 LYS A N 1
ATOM 672 C CA . LYS A 1 90 ? -11.176 5.782 17.891 1.00 94.75 90 LYS A CA 1
ATOM 673 C C . LYS A 1 90 ? -11.160 4.767 19.026 1.00 94.75 90 LYS A C 1
ATOM 675 O O . LYS A 1 90 ? -11.988 4.885 19.921 1.00 94.75 90 LYS A O 1
ATOM 680 N N . PHE A 1 91 ? -10.227 3.820 19.000 1.00 94.25 91 PHE A N 1
ATOM 681 C CA . PHE A 1 91 ? -10.048 2.818 20.043 1.00 94.25 91 PHE A CA 1
ATOM 682 C C . PHE A 1 91 ? -9.713 3.458 21.390 1.00 94.25 91 PHE A C 1
ATOM 684 O O . PHE A 1 91 ? -10.391 3.181 22.375 1.00 94.25 91 PHE A O 1
ATOM 691 N N . ASP A 1 92 ? -8.776 4.405 21.415 1.00 94.31 92 ASP A N 1
ATOM 692 C CA . ASP A 1 92 ? -8.388 5.125 22.636 1.00 94.31 92 ASP A CA 1
ATOM 693 C C . ASP A 1 92 ? -9.529 5.957 23.240 1.00 94.31 92 ASP A C 1
ATOM 695 O O . ASP A 1 92 ? -9.544 6.249 24.437 1.00 94.31 92 ASP A O 1
ATOM 699 N N . LYS A 1 93 ? -10.491 6.369 22.407 1.00 95.56 93 LYS A N 1
ATOM 700 C CA . LYS A 1 93 ? -11.655 7.174 22.804 1.00 95.56 93 LYS A CA 1
ATOM 701 C C . LYS A 1 93 ? -12.916 6.343 23.034 1.00 95.56 93 LYS A C 1
ATOM 703 O O . LYS A 1 93 ? -13.934 6.921 23.413 1.00 95.56 93 LYS A O 1
ATOM 708 N N . ALA A 1 94 ? -12.880 5.039 22.768 1.00 95.25 94 ALA A N 1
ATOM 709 C CA . ALA A 1 94 ? -14.040 4.171 22.885 1.00 95.25 94 ALA A CA 1
ATOM 710 C C . ALA A 1 94 ? -14.445 4.021 24.357 1.00 95.25 94 ALA A C 1
ATOM 712 O O . ALA A 1 94 ? -13.609 3.781 25.227 1.00 95.25 94 ALA A O 1
ATOM 713 N N . VAL A 1 95 ? -15.741 4.165 24.636 1.00 94.50 95 VAL A N 1
ATOM 714 C CA . VAL A 1 95 ? -16.291 4.035 25.998 1.00 94.50 95 VAL A CA 1
ATOM 715 C C . VAL A 1 95 ? -17.421 3.015 26.022 1.00 94.50 95 VAL A C 1
ATOM 717 O O . VAL A 1 95 ? -17.573 2.266 26.987 1.00 94.50 95 VAL A O 1
ATOM 720 N N . LEU A 1 96 ? -18.224 2.966 24.961 1.00 95.50 96 LEU A N 1
ATOM 721 C CA . LEU A 1 96 ? -19.362 2.069 24.842 1.00 95.50 96 LEU A CA 1
ATOM 722 C C . LEU A 1 96 ? -18.995 0.840 24.011 1.00 95.50 96 LEU A C 1
ATOM 724 O O . LEU A 1 96 ? -18.209 0.910 23.071 1.00 95.50 96 LEU A O 1
ATOM 728 N N . ALA A 1 97 ? -19.656 -0.287 24.284 1.00 92.00 97 ALA A N 1
ATOM 729 C CA . ALA A 1 97 ? -19.502 -1.506 23.485 1.00 92.00 97 ALA A CA 1
ATOM 730 C C . ALA A 1 97 ? -19.738 -1.263 21.979 1.00 92.00 97 ALA A C 1
ATOM 732 O O . ALA A 1 97 ? -19.047 -1.841 21.144 1.00 92.00 97 ALA A O 1
ATOM 733 N N . ALA A 1 98 ? -20.678 -0.377 21.632 1.00 91.75 98 ALA A N 1
ATOM 734 C CA . ALA A 1 98 ? -20.965 0.001 20.249 1.00 91.75 98 ALA A CA 1
ATOM 735 C C . ALA A 1 98 ? -19.767 0.660 19.537 1.00 91.75 98 ALA A C 1
ATOM 737 O O . ALA A 1 98 ? -19.582 0.435 18.342 1.00 91.75 98 ALA A O 1
ATOM 738 N N . ASP A 1 99 ? -18.933 1.411 20.262 1.00 92.38 99 ASP A N 1
ATOM 739 C CA . ASP A 1 99 ? -17.742 2.061 19.703 1.00 92.38 99 ASP A CA 1
ATOM 740 C C . ASP A 1 99 ? -16.723 1.006 19.246 1.00 92.38 99 ASP A C 1
ATOM 742 O O . ASP A 1 99 ? -16.181 1.083 18.142 1.00 92.38 99 ASP A O 1
ATOM 746 N N . TYR A 1 100 ? -16.531 -0.040 20.059 1.00 90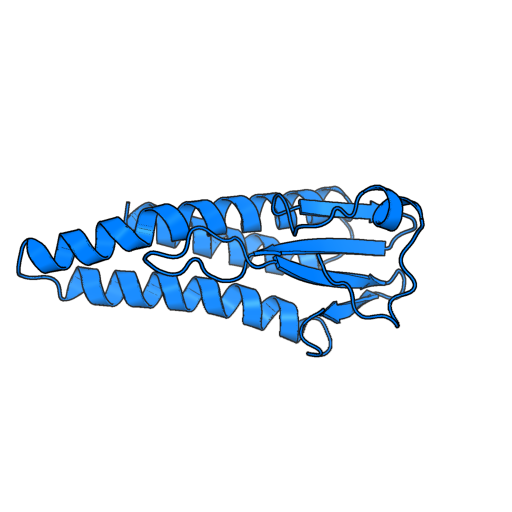.69 100 TYR A N 1
ATOM 747 C CA . TYR A 1 100 ? -15.652 -1.164 19.731 1.00 90.69 100 TYR A CA 1
ATOM 748 C C . TYR A 1 100 ? -16.166 -1.990 18.548 1.00 90.69 100 TYR A C 1
ATOM 750 O O . TYR A 1 100 ? -15.363 -2.405 17.714 1.00 90.69 100 TYR A O 1
ATOM 758 N N . PHE A 1 101 ? -17.484 -2.190 18.417 1.00 89.12 101 PHE A N 1
ATOM 759 C CA . PHE A 1 101 ? -18.052 -2.893 17.258 1.00 89.12 101 PHE A CA 1
ATOM 760 C C . PHE A 1 101 ? -17.694 -2.205 15.938 1.00 89.12 101 PHE A C 1
ATOM 762 O O . PHE A 1 101 ? -17.251 -2.872 15.004 1.00 89.12 101 PHE A O 1
ATOM 769 N N . VAL A 1 102 ? -17.802 -0.874 15.877 1.00 88.12 102 VAL A N 1
ATOM 770 C CA . VAL A 1 102 ? -17.426 -0.110 14.678 1.00 88.12 102 VAL A CA 1
ATOM 771 C C . VAL A 1 102 ? -15.942 -0.291 14.355 1.00 88.12 102 VAL A C 1
ATOM 773 O O . VAL A 1 102 ? -15.578 -0.419 13.188 1.00 88.12 102 VAL A O 1
ATOM 776 N N . ILE A 1 103 ? -15.068 -0.331 15.361 1.00 91.38 103 ILE A N 1
ATOM 777 C CA . ILE A 1 103 ? -13.630 -0.549 15.145 1.00 91.38 103 ILE A CA 1
ATOM 778 C C . ILE A 1 103 ? -13.378 -1.956 14.591 1.00 91.38 103 ILE A C 1
ATOM 780 O O . ILE A 1 103 ? -12.716 -2.093 13.560 1.00 91.38 103 ILE A O 1
ATOM 784 N N . LEU A 1 104 ? -13.964 -2.986 15.209 1.00 88.94 104 LEU A N 1
ATOM 785 C CA . LEU A 1 104 ? -13.797 -4.387 14.811 1.00 88.94 104 LEU A CA 1
ATOM 786 C C . LEU A 1 104 ? -14.299 -4.666 13.384 1.00 88.94 104 LEU A C 1
ATOM 788 O O . LEU A 1 104 ? -13.656 -5.400 12.630 1.00 88.94 104 LEU A O 1
ATOM 792 N N . GLU A 1 105 ? -15.409 -4.045 12.977 1.00 89.38 105 GLU A N 1
ATOM 793 C CA . GLU A 1 105 ? -15.938 -4.169 11.612 1.00 89.38 105 GLU A CA 1
ATOM 794 C C . GLU A 1 105 ? -14.986 -3.603 10.548 1.00 89.38 105 GLU A C 1
ATOM 796 O O . GLU A 1 105 ? -14.945 -4.100 9.419 1.00 89.38 105 GLU A O 1
ATOM 801 N N . ASN A 1 106 ? -14.203 -2.582 10.900 1.00 91.00 106 ASN A N 1
ATOM 802 C CA . ASN A 1 106 ? -13.324 -1.884 9.965 1.00 91.00 106 ASN A CA 1
ATOM 803 C C . ASN A 1 106 ? -11.878 -2.395 9.996 1.00 91.00 106 ASN A C 1
ATOM 805 O O . ASN A 1 106 ? -11.212 -2.386 8.957 1.00 91.00 106 ASN A O 1
ATOM 809 N N . ILE A 1 107 ? -11.388 -2.884 11.139 1.00 92.88 107 ILE A N 1
ATOM 810 C CA . ILE A 1 107 ? -9.989 -3.301 11.261 1.00 92.88 107 ILE A CA 1
ATOM 811 C C . ILE A 1 107 ? -9.691 -4.574 10.468 1.00 92.88 107 ILE A C 1
ATOM 813 O O . ILE A 1 107 ? -8.682 -4.643 9.774 1.00 92.88 107 ILE A O 1
ATOM 817 N N . ALA A 1 108 ? -10.585 -5.566 10.481 1.00 91.31 108 ALA A N 1
ATOM 818 C CA . AL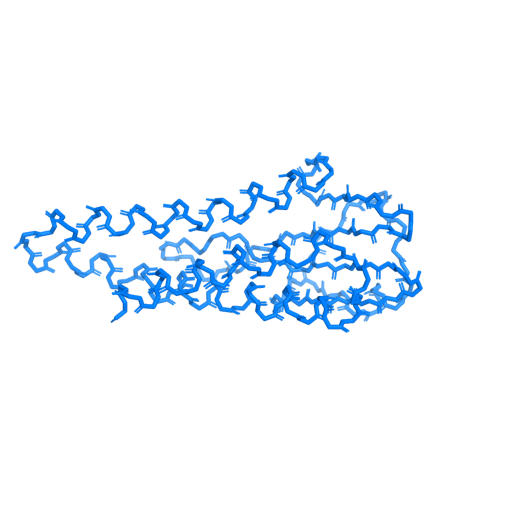A A 1 108 ? -10.364 -6.834 9.788 1.00 91.31 108 ALA A CA 1
ATOM 819 C C . ALA A 1 108 ? -10.143 -6.688 8.264 1.00 91.31 108 ALA A C 1
ATOM 821 O O . ALA A 1 108 ? -9.176 -7.260 7.742 1.00 91.31 108 ALA A O 1
ATOM 822 N N . PRO A 1 109 ? -10.987 -5.956 7.505 1.00 92.69 109 PRO A N 1
ATOM 823 C CA . PRO A 1 109 ? -10.726 -5.734 6.088 1.00 92.69 109 PRO A CA 1
ATOM 824 C C . PRO A 1 109 ? -9.488 -4.858 5.849 1.00 92.69 109 PRO A C 1
ATOM 826 O O . PRO A 1 109 ? -8.749 -5.146 4.904 1.00 92.69 109 PRO A O 1
ATOM 8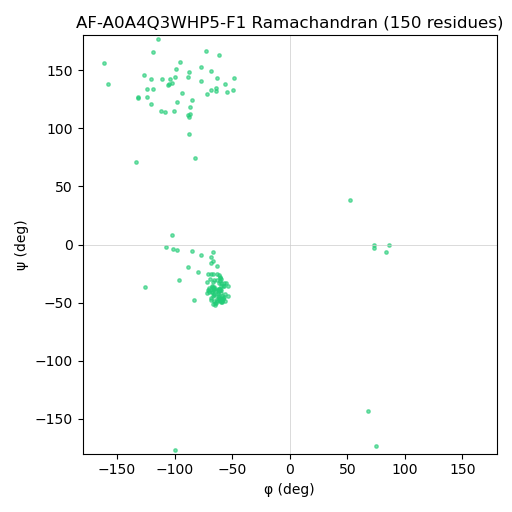29 N N . LEU A 1 110 ? -9.234 -3.845 6.689 1.00 94.94 110 LEU A N 1
ATOM 830 C CA . LEU A 1 110 ? -8.064 -2.971 6.563 1.00 94.94 110 LEU A CA 1
ATOM 831 C C . LEU A 1 110 ? -6.755 -3.735 6.778 1.00 94.94 110 LEU A C 1
ATOM 833 O O . LEU A 1 110 ? -5.885 -3.684 5.912 1.00 94.94 110 LEU A O 1
ATOM 837 N N . ALA A 1 111 ? -6.648 -4.507 7.861 1.00 95.50 111 ALA A N 1
ATOM 838 C CA . ALA A 1 111 ? -5.492 -5.345 8.164 1.00 95.50 111 ALA A CA 1
ATOM 839 C C . ALA A 1 111 ? -5.227 -6.345 7.032 1.00 95.50 111 ALA A C 1
ATOM 841 O O . ALA A 1 111 ? -4.116 -6.431 6.519 1.00 95.50 111 ALA A O 1
ATOM 842 N N . ARG A 1 112 ? -6.271 -7.021 6.528 1.00 94.75 112 ARG A N 1
ATOM 843 C CA . ARG A 1 112 ? -6.133 -7.931 5.379 1.00 94.75 112 ARG A CA 1
ATOM 844 C C . ARG A 1 112 ? -5.614 -7.213 4.132 1.00 94.75 112 ARG A C 1
ATOM 846 O O . ARG A 1 112 ? -4.814 -7.779 3.384 1.00 94.75 112 ARG A O 1
ATOM 853 N N . ALA A 1 113 ? -6.102 -6.008 3.851 1.00 95.81 113 ALA A N 1
ATOM 854 C CA . ALA A 1 113 ? -5.628 -5.222 2.719 1.00 95.81 113 ALA A CA 1
ATOM 855 C C . ALA A 1 113 ? -4.167 -4.775 2.925 1.00 95.81 113 ALA A C 1
ATOM 857 O O . ALA A 1 113 ? -3.369 -4.919 2.001 1.00 95.81 113 ALA A O 1
ATOM 858 N N . ALA A 1 114 ? -3.787 -4.358 4.135 1.00 97.69 114 ALA A N 1
ATOM 859 C CA . ALA A 1 114 ? -2.414 -4.008 4.492 1.00 97.69 114 ALA A CA 1
ATOM 860 C C . ALA A 1 114 ? -1.447 -5.197 4.349 1.00 97.69 114 ALA A C 1
ATOM 862 O O . ALA A 1 114 ? -0.404 -5.059 3.714 1.00 97.69 114 ALA A O 1
ATOM 863 N N . SER A 1 115 ? -1.805 -6.396 4.822 1.00 98.06 115 SER A N 1
ATOM 864 C CA . SER A 1 115 ? -0.945 -7.585 4.683 1.00 98.06 115 SER A CA 1
ATOM 865 C C . SER A 1 115 ? -0.715 -7.960 3.218 1.00 98.06 115 SER A C 1
ATOM 867 O O . SER A 1 115 ? 0.388 -8.328 2.822 1.00 98.06 115 SER A O 1
ATOM 869 N N . ASN A 1 116 ? -1.749 -7.835 2.380 1.00 98.06 116 ASN A N 1
ATOM 870 C CA . ASN A 1 116 ? -1.632 -8.092 0.944 1.00 98.06 116 ASN A CA 1
ATOM 871 C C . ASN A 1 116 ? -0.825 -6.997 0.215 1.00 98.06 116 ASN A C 1
ATOM 873 O O . ASN A 1 116 ? -0.138 -7.300 -0.760 1.00 98.06 116 ASN A O 1
ATOM 877 N N . LEU A 1 117 ? -0.893 -5.745 0.684 1.00 98.38 117 LEU A N 1
ATOM 878 C CA . LEU A 1 117 ? -0.066 -4.636 0.201 1.00 98.38 117 LEU A CA 1
ATOM 879 C C . LEU A 1 117 ? 1.410 -4.916 0.506 1.00 98.38 117 LEU A C 1
ATOM 881 O O . LEU A 1 117 ? 2.238 -4.888 -0.406 1.00 98.38 117 LEU A O 1
ATOM 885 N N . TYR A 1 118 ? 1.716 -5.270 1.757 1.00 98.75 118 TYR A N 1
ATOM 886 C CA . TYR A 1 118 ? 3.053 -5.676 2.184 1.00 98.75 118 TYR A CA 1
ATOM 887 C C . TYR A 1 118 ? 3.575 -6.857 1.362 1.00 98.75 118 TYR A C 1
ATOM 889 O O . TYR A 1 118 ? 4.675 -6.785 0.823 1.00 98.75 118 TYR A O 1
ATOM 897 N N . ALA A 1 119 ? 2.778 -7.914 1.179 1.00 98.69 119 A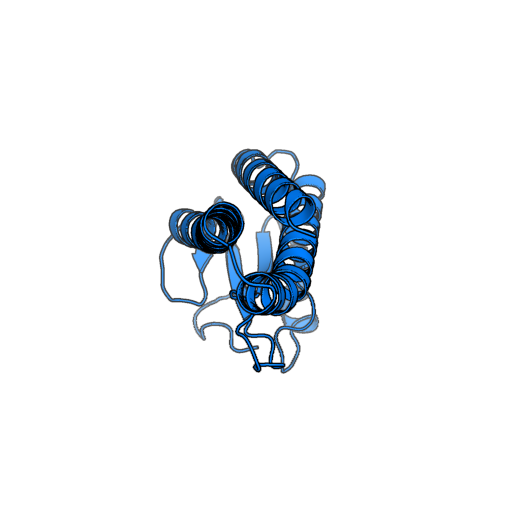LA A N 1
ATOM 898 C CA . ALA A 1 119 ? 3.190 -9.081 0.399 1.00 98.69 119 ALA A CA 1
ATOM 899 C C . ALA A 1 119 ? 3.545 -8.722 -1.058 1.00 98.69 119 ALA A C 1
ATOM 901 O O . ALA A 1 119 ? 4.516 -9.240 -1.612 1.00 98.69 119 ALA A O 1
ATOM 902 N N . ALA A 1 120 ? 2.794 -7.806 -1.680 1.00 98.50 120 ALA A N 1
ATOM 903 C CA . ALA A 1 120 ? 3.100 -7.322 -3.023 1.00 98.50 120 ALA A CA 1
ATOM 904 C C . ALA A 1 120 ? 4.418 -6.528 -3.064 1.00 98.50 120 ALA A C 1
ATOM 906 O O . ALA A 1 120 ? 5.230 -6.744 -3.963 1.00 98.50 120 ALA A O 1
ATOM 907 N N . LEU A 1 121 ? 4.657 -5.645 -2.090 1.00 98.56 121 LEU A N 1
ATOM 908 C CA . LEU A 1 121 ? 5.886 -4.846 -2.008 1.00 98.56 121 LEU A CA 1
ATOM 909 C C . LEU A 1 121 ? 7.113 -5.692 -1.648 1.00 98.56 121 LEU A C 1
ATOM 911 O O . LEU A 1 121 ? 8.178 -5.500 -2.231 1.00 98.56 121 LEU A O 1
ATOM 915 N N . GLN A 1 122 ? 6.953 -6.680 -0.770 1.00 98.50 122 GLN A N 1
ATOM 916 C CA . GLN A 1 122 ? 7.984 -7.666 -0.462 1.00 98.50 122 GLN A CA 1
ATOM 917 C C . GLN A 1 122 ? 8.375 -8.457 -1.715 1.00 98.50 122 GLN A C 1
ATOM 919 O O . GLN A 1 122 ? 9.556 -8.528 -2.047 1.00 98.50 122 GLN A O 1
ATOM 924 N N . SER A 1 123 ? 7.393 -8.970 -2.465 1.00 98.50 123 SER A N 1
ATOM 925 C CA . SER A 1 123 ? 7.646 -9.686 -3.721 1.00 98.50 123 SER A CA 1
ATOM 926 C C . SER A 1 123 ? 8.354 -8.805 -4.761 1.00 98.50 123 SER A C 1
ATOM 928 O O . SER A 1 123 ? 9.261 -9.272 -5.457 1.00 98.50 123 SER A O 1
ATOM 930 N N . ALA A 1 124 ? 7.996 -7.519 -4.847 1.00 98.25 124 ALA A N 1
ATOM 931 C CA . ALA A 1 124 ? 8.693 -6.564 -5.705 1.00 98.25 124 ALA A CA 1
ATOM 932 C C . ALA A 1 124 ? 10.156 -6.374 -5.281 1.00 98.25 124 ALA A C 1
ATOM 934 O O . ALA A 1 124 ? 11.045 -6.442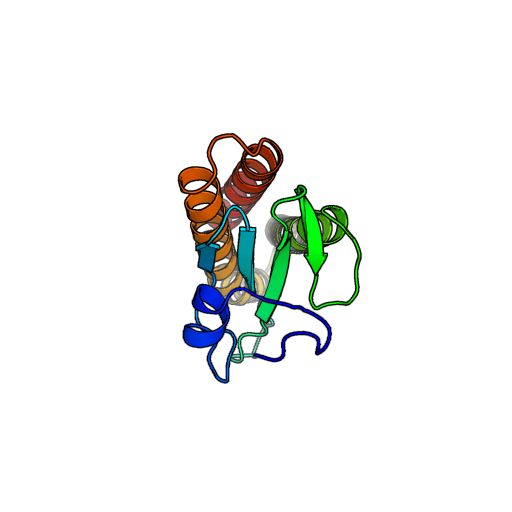 -6.128 1.00 98.25 124 ALA A O 1
ATOM 935 N N . ARG A 1 125 ? 10.410 -6.183 -3.981 1.00 97.75 125 ARG A N 1
ATOM 936 C CA . ARG A 1 125 ? 11.757 -6.010 -3.422 1.00 97.75 125 ARG A CA 1
ATOM 937 C C . ARG A 1 125 ? 12.635 -7.244 -3.630 1.00 97.75 125 ARG A C 1
ATOM 939 O O . ARG A 1 125 ? 13.820 -7.106 -3.901 1.00 97.75 125 ARG A O 1
ATOM 946 N N . GLU A 1 126 ? 12.076 -8.444 -3.509 1.00 98.00 126 GLU A N 1
ATOM 947 C CA . GLU A 1 126 ? 12.800 -9.695 -3.780 1.00 98.00 126 GLU A CA 1
ATOM 948 C C . GLU A 1 126 ? 13.151 -9.850 -5.262 1.00 98.00 126 GLU A C 1
ATOM 950 O O . GLU A 1 126 ? 14.220 -10.353 -5.596 1.00 98.00 126 GLU A O 1
ATOM 955 N N . SER A 1 127 ? 12.269 -9.384 -6.149 1.00 97.50 127 SER A N 1
ATOM 956 C CA . SER A 1 127 ? 12.464 -9.469 -7.599 1.00 97.50 127 SER A CA 1
ATOM 957 C C . SER A 1 127 ? 13.409 -8.392 -8.148 1.00 97.50 127 SER A C 1
ATOM 959 O O . SER A 1 127 ? 13.988 -8.577 -9.215 1.00 97.50 127 SER A O 1
ATOM 961 N N . LEU A 1 128 ? 13.551 -7.264 -7.446 1.00 96.75 128 LEU A N 1
ATOM 962 C CA . LEU A 1 128 ? 14.394 -6.125 -7.817 1.00 96.75 128 LEU A CA 1
ATOM 963 C C . LEU A 1 128 ? 15.220 -5.656 -6.598 1.00 96.75 128 LEU A C 1
ATOM 965 O O . LEU A 1 128 ? 14.945 -4.589 -6.042 1.00 96.75 128 LEU A O 1
ATOM 969 N N . PRO A 1 129 ? 16.225 -6.441 -6.160 1.00 95.19 129 PRO A N 1
ATOM 970 C CA . PRO A 1 129 ? 16.932 -6.211 -4.896 1.00 95.19 129 PRO A CA 1
ATOM 971 C C . PRO A 1 129 ? 17.760 -4.920 -4.862 1.00 95.19 129 PRO A C 1
ATOM 973 O O . PRO A 1 129 ? 17.968 -4.368 -3.783 1.00 95.19 129 PRO A O 1
ATOM 976 N N . ASP A 1 130 ? 18.193 -4.422 -6.023 1.00 94.06 130 ASP A N 1
ATOM 977 C CA . ASP A 1 130 ? 19.037 -3.224 -6.144 1.00 94.06 130 ASP A CA 1
ATOM 978 C C . ASP A 1 130 ? 18.232 -1.911 -6.144 1.00 94.06 130 ASP A C 1
ATOM 980 O O . ASP A 1 130 ? 18.794 -0.815 -6.131 1.00 94.06 130 ASP A O 1
ATOM 984 N N . VAL A 1 131 ? 16.899 -1.998 -6.156 1.00 95.62 131 VAL A N 1
ATOM 985 C CA . VAL A 1 131 ? 16.012 -0.834 -6.206 1.00 95.62 131 VAL A CA 1
ATOM 986 C C . VAL A 1 131 ? 15.730 -0.346 -4.786 1.00 95.62 131 VAL A C 1
ATOM 988 O O . VAL A 1 131 ? 14.829 -0.833 -4.100 1.00 95.62 131 VAL A O 1
ATOM 991 N N . HIS A 1 132 ? 16.509 0.642 -4.339 1.00 94.31 132 HIS A N 1
ATOM 992 C CA . HIS A 1 132 ? 16.459 1.143 -2.965 1.00 94.31 132 HIS A CA 1
ATOM 993 C C . HIS A 1 132 ? 15.074 1.668 -2.554 1.00 94.31 132 HIS A C 1
ATOM 995 O O . HIS A 1 132 ? 14.660 1.447 -1.417 1.00 94.31 132 HIS A O 1
ATOM 1001 N N . GLU A 1 133 ? 14.312 2.303 -3.457 1.00 95.75 133 GLU A N 1
ATOM 1002 C CA . GLU A 1 133 ? 12.978 2.794 -3.100 1.00 95.75 133 GLU A CA 1
ATOM 1003 C C . GLU A 1 133 ? 12.014 1.680 -2.658 1.00 95.75 133 GLU A C 1
ATOM 1005 O O . GLU A 1 133 ? 11.139 1.937 -1.833 1.00 95.75 133 GLU A O 1
ATOM 1010 N N . LEU A 1 134 ? 12.193 0.439 -3.133 1.00 97.50 134 LEU A N 1
ATOM 1011 C CA . LEU A 1 134 ? 11.362 -0.698 -2.725 1.00 97.50 134 LEU A CA 1
ATOM 1012 C C . LEU A 1 134 ? 11.643 -1.143 -1.289 1.00 97.50 134 LEU A C 1
ATOM 1014 O O . LEU A 1 134 ? 10.751 -1.699 -0.655 1.00 97.50 134 LEU A O 1
ATOM 1018 N N . ILE A 1 135 ? 12.846 -0.888 -0.764 1.00 96.81 135 ILE A N 1
ATOM 1019 C CA . ILE A 1 135 ? 13.180 -1.173 0.637 1.00 96.81 135 ILE A CA 1
ATOM 1020 C C . ILE A 1 135 ? 12.324 -0.290 1.541 1.00 96.81 135 ILE A C 1
ATOM 1022 O O . ILE A 1 135 ? 11.612 -0.812 2.392 1.00 96.81 135 ILE A O 1
ATOM 1026 N N . LEU A 1 136 ? 12.330 1.022 1.283 1.00 96.62 136 LEU A N 1
ATOM 1027 C CA . LEU A 1 136 ? 11.571 1.997 2.067 1.00 96.62 136 LEU A CA 1
ATOM 1028 C C . LEU A 1 136 ? 10.066 1.721 1.995 1.00 96.62 136 LEU A C 1
ATOM 1030 O O . LEU A 1 136 ? 9.412 1.628 3.021 1.00 96.62 136 LEU A O 1
ATOM 1034 N N . LEU A 1 137 ? 9.529 1.493 0.791 1.00 98.00 137 LEU A N 1
ATOM 1035 C CA . LEU A 1 137 ? 8.108 1.171 0.621 1.00 98.00 137 LEU A CA 1
ATOM 1036 C C . LEU A 1 137 ? 7.710 -0.116 1.358 1.00 98.00 137 LEU A C 1
ATOM 1038 O O . LEU A 1 137 ? 6.621 -0.201 1.924 1.00 98.00 137 LEU A O 1
ATOM 1042 N N . ARG A 1 138 ? 8.577 -1.134 1.336 1.00 98.00 138 ARG A N 1
ATOM 1043 C CA . ARG A 1 138 ? 8.340 -2.392 2.047 1.00 98.00 138 ARG A CA 1
ATOM 1044 C C . ARG A 1 138 ? 8.351 -2.172 3.555 1.00 98.00 138 ARG A C 1
ATOM 1046 O O . ARG A 1 138 ? 7.461 -2.699 4.219 1.00 98.00 138 ARG A O 1
ATOM 1053 N N . ASP A 1 139 ? 9.307 -1.411 4.075 1.00 98.06 139 ASP A N 1
ATOM 1054 C CA . ASP A 1 139 ? 9.407 -1.095 5.503 1.00 98.06 139 ASP A CA 1
ATOM 1055 C C . ASP A 1 139 ? 8.177 -0.299 5.971 1.00 98.06 139 ASP A C 1
ATOM 1057 O O . ASP A 1 139 ? 7.484 -0.754 6.880 1.00 98.06 139 ASP A O 1
ATOM 1061 N N . ASP A 1 140 ? 7.797 0.762 5.249 1.00 97.94 140 ASP A N 1
ATOM 1062 C CA . ASP A 1 140 ? 6.579 1.545 5.511 1.00 97.94 140 ASP A CA 1
ATOM 1063 C C . ASP A 1 140 ? 5.330 0.641 5.552 1.00 97.94 140 ASP A C 1
ATOM 1065 O O . ASP A 1 140 ? 4.488 0.734 6.445 1.00 97.94 140 ASP A O 1
ATOM 1069 N N . SER A 1 141 ? 5.203 -0.293 4.600 1.00 98.12 141 SER A N 1
ATOM 1070 C CA . SER A 1 141 ? 4.075 -1.234 4.581 1.00 98.12 141 SER A CA 1
ATOM 1071 C C . SER A 1 141 ? 4.110 -2.262 5.716 1.00 98.12 141 SER A C 1
ATOM 1073 O O . SER A 1 141 ? 3.053 -2.697 6.170 1.00 98.12 141 SER A O 1
ATOM 1075 N N . SER A 1 142 ? 5.300 -2.633 6.197 1.00 98.12 142 SER A N 1
ATOM 1076 C CA . SER A 1 142 ? 5.469 -3.521 7.350 1.00 98.12 142 SER A CA 1
ATOM 1077 C C . SER A 1 142 ? 4.987 -2.847 8.632 1.00 98.12 142 SER A C 1
ATOM 1079 O O . SER A 1 142 ? 4.324 -3.488 9.448 1.00 98.12 142 SER A O 1
ATOM 1081 N N . ASP A 1 143 ? 5.281 -1.557 8.792 1.00 98.25 143 ASP A N 1
ATOM 1082 C CA . ASP A 1 143 ? 4.838 -0.772 9.944 1.00 98.25 143 ASP A CA 1
ATOM 1083 C C . ASP A 1 143 ? 3.314 -0.603 9.953 1.00 98.25 143 ASP A C 1
ATOM 1085 O O . ASP A 1 143 ? 2.680 -0.764 10.995 1.00 98.25 143 ASP A O 1
ATOM 1089 N N . ILE A 1 144 ? 2.703 -0.389 8.781 1.00 98.44 144 ILE A N 1
ATOM 1090 C CA . ILE A 1 144 ? 1.239 -0.354 8.626 1.00 98.44 144 ILE A CA 1
ATOM 1091 C C . ILE A 1 144 ? 0.605 -1.687 9.045 1.00 98.44 144 ILE A C 1
ATOM 1093 O O . ILE A 1 144 ? -0.398 -1.686 9.759 1.00 98.44 144 ILE A O 1
ATOM 1097 N N . VAL A 1 145 ? 1.161 -2.821 8.599 1.00 98.19 145 VAL A N 1
ATOM 1098 C CA . VAL A 1 145 ? 0.661 -4.154 8.981 1.00 98.19 145 VAL A CA 1
ATOM 1099 C C . VAL A 1 145 ? 0.731 -4.329 10.490 1.00 98.19 145 VAL A C 1
ATOM 1101 O O . VAL A 1 145 ? -0.274 -4.676 11.104 1.00 98.19 145 VAL A O 1
ATOM 1104 N N . ARG A 1 146 ? 1.883 -4.020 11.088 1.00 97.62 146 ARG A N 1
ATOM 1105 C CA . ARG A 1 146 ? 2.080 -4.126 12.532 1.00 97.62 146 ARG A CA 1
ATOM 1106 C C . ARG A 1 146 ? 1.079 -3.269 13.306 1.00 97.62 146 ARG A C 1
ATOM 1108 O O . ARG A 1 146 ? 0.489 -3.755 14.262 1.00 97.62 146 ARG A O 1
ATOM 1115 N N . ALA A 1 147 ? 0.885 -2.014 12.907 1.00 96.44 147 ALA A N 1
ATOM 1116 C CA . ALA A 1 147 ? -0.073 -1.125 13.561 1.00 96.44 147 ALA A CA 1
ATOM 1117 C C . ALA A 1 147 ? -1.511 -1.662 13.446 1.00 96.44 147 ALA A C 1
ATOM 1119 O O . ALA A 1 147 ? -2.254 -1.675 14.423 1.00 96.44 147 ALA A O 1
ATOM 1120 N N . ALA A 1 148 ? -1.891 -2.199 12.281 1.00 95.75 148 ALA A N 1
ATOM 1121 C CA . ALA A 1 148 ? -3.209 -2.798 12.098 1.00 95.75 148 ALA A CA 1
ATOM 1122 C C . ALA A 1 148 ? -3.414 -4.068 12.949 1.00 95.75 148 ALA A C 1
ATOM 1124 O O . ALA A 1 148 ? -4.506 -4.271 13.473 1.00 95.75 148 ALA A O 1
ATOM 1125 N N . GLU A 1 149 ? -2.386 -4.907 13.107 1.00 94.06 149 GLU A N 1
ATOM 1126 C CA . GLU A 1 149 ? -2.430 -6.122 13.937 1.00 94.06 149 GLU A CA 1
ATOM 1127 C C . GLU A 1 149 ? -2.606 -5.821 15.431 1.00 94.06 149 GLU A C 1
ATOM 1129 O O . GLU A 1 149 ? -3.230 -6.607 16.136 1.00 94.06 149 GLU A O 1
ATOM 1134 N N . LEU A 1 150 ? -2.110 -4.679 15.922 1.00 92.12 150 LEU A N 1
ATOM 1135 C CA . LEU A 1 150 ? -2.275 -4.272 17.325 1.00 92.12 150 LEU A CA 1
ATOM 1136 C C . LEU A 1 150 ? -3.725 -3.911 17.694 1.00 92.12 150 LEU A C 1
ATOM 1138 O O . LEU A 1 150 ? -4.047 -3.843 18.878 1.00 92.12 150 LEU A O 1
ATOM 1142 N N . LEU A 1 151 ? -4.582 -3.680 16.696 1.00 87.44 151 LEU A N 1
ATOM 1143 C CA . LEU A 1 151 ? -5.998 -3.345 16.862 1.00 87.44 151 LEU A CA 1
ATOM 1144 C C . LEU A 1 151 ? -6.956 -4.525 16.619 1.00 87.44 151 LEU A C 1
ATOM 1146 O O . LEU A 1 151 ? -8.172 -4.338 16.728 1.00 87.44 151 LEU A O 1
ATOM 1150 N N . GLN A 1 152 ? -6.444 -5.694 16.219 1.00 76.19 152 GLN A N 1
ATOM 1151 C CA . GLN A 1 152 ? -7.243 -6.905 15.975 1.00 76.19 152 GLN A CA 1
ATOM 1152 C C . GLN A 1 152 ? -7.475 -7.711 17.251 1.00 76.19 152 GLN A C 1
ATOM 1154 O O . GLN A 1 152 ? -8.591 -8.270 17.360 1.00 76.19 152 GLN A O 1
#

Mean predicted aligned error: 3.51 Å

Nearest PDB structures (foldseek):
  8fih-assembly1_C  TM=6.849E-01  e=1.181E+00  synthetic construct
  8qae-assembly2_C-2  TM=4.840E-01  e=6.463E-01  synthetic construct
  9exz-assembly2_B  TM=6.171E-01  e=4.728E+00  synthetic construct
  4k2p-assembly3_C  TM=3.795E-01  e=4.451E+00  Homo sapiens

Sequence (152 aa):
MKIPPGWDLPVAFASRLGQSAGLQRAMVADGQLLLILHKLPQAGVTAREGVAFWRLDTGEWRASTGAIGLTALRAHLDSYAKAVAELETKFDKAVLAADYFVILENIAPLARAASNLYAALQSARESLPDVHELILLRDDSSDIVRAAELLQ

pLDDT: mean 93.41, std 5.23, range [76.0, 98.75]

Foldseek 3Di:
DDAPPPDPDDPQVVVVDDPALPFFAWDDDPLKIKTWAFQQDDQPDPHTHIKIWIQDSVRFIDISVRDGGPVVVVVRLVNLVVQLVVLVVLVVVDDDPVSLVVSVSRLVSSLVRLVSQLVRLVNVCVVPVPPVSSVVSNVSSVVSNVSSVVSD

Solvent-accessible surface area (backbone atoms only — not comparable to full-atom values): 8533 Å² total; per-residue (Å²): 60,88,71,59,95,84,65,91,68,56,68,81,53,58,79,70,60,51,85,52,50,78,69,50,32,51,47,77,57,91,74,22,38,42,36,36,38,68,57,83,73,50,90,97,53,86,77,76,50,58,44,41,39,38,32,42,65,88,64,53,34,40,35,62,84,74,43,67,34,63,60,45,56,50,55,51,53,49,52,53,43,50,56,42,53,53,47,51,57,47,57,78,67,46,83,50,75,70,50,51,51,59,46,56,71,49,41,59,57,42,34,54,50,33,48,38,46,26,52,17,35,44,51,41,27,71,76,41,72,86,46,65,70,37,52,54,54,26,51,56,30,48,52,40,28,53,57,32,60,77,72,109

Radius of gyration: 16.38 Å; Cα contacts (8 Å, |Δi|>4): 205; chains: 1; bounding box: 40×23×49 Å